Protein AF-A0A536YP53-F1 (afdb_monomer_lite)

pLDDT: mean 94.99, std 5.45, range [65.69, 97.94]

Secondary structure (DSSP, 8-state):
--EEEEESTTSHHHHHHHHHHTTTSEEEEE-SS----PPTTEEE---

Sequence (47 aa):
MKKILITGAAGDVGSHLRRELAGRYALRLSDIRPIRDLAKGEEFIRG

Radius of gyration: 9.4 Å; chains: 1; bounding box: 20×18×24 Å

Structure (mmCIF, N/CA/C/O backbone):
data_AF-A0A536YP53-F1
#
_entry.id   AF-A0A536YP53-F1
#
loop_
_atom_site.group_PDB
_atom_site.id
_atom_site.type_symbol
_atom_site.label_atom_id
_atom_site.label_alt_id
_atom_site.label_comp_id
_atom_site.label_asym_id
_atom_site.label_entity_id
_atom_site.label_seq_id
_atom_site.pdbx_PDB_ins_code
_atom_site.Cartn_x
_atom_site.Cartn_y
_atom_site.Cartn_z
_atom_site.occupancy
_atom_site.B_iso_or_equiv
_atom_site.auth_seq_id
_atom_site.auth_comp_id
_atom_site.auth_asym_id
_atom_site.auth_atom_id
_atom_site.pdbx_PDB_model_num
ATOM 1 N N . MET A 1 1 ? -8.655 6.639 15.088 1.00 80.12 1 MET A N 1
ATOM 2 C CA . MET A 1 1 ? -8.263 5.743 13.975 1.00 80.12 1 MET A CA 1
ATOM 3 C C . MET A 1 1 ? -6.758 5.860 13.776 1.00 80.12 1 MET A C 1
ATOM 5 O O . MET A 1 1 ? -6.288 6.986 13.673 1.00 80.12 1 MET A O 1
ATOM 9 N N . LYS A 1 2 ? -5.992 4.762 13.776 1.00 94.56 2 LYS A N 1
ATOM 10 C CA . LYS A 1 2 ? -4.541 4.831 13.511 1.00 94.56 2 LYS A CA 1
ATOM 11 C C . LYS A 1 2 ? -4.296 4.924 11.996 1.00 94.56 2 LYS A C 1
ATOM 13 O O . LYS A 1 2 ? -5.059 4.343 11.223 1.00 94.56 2 LYS A O 1
ATOM 18 N N . LYS A 1 3 ? -3.260 5.663 11.586 1.00 95.94 3 LYS A N 1
ATOM 19 C CA . LYS A 1 3 ? -2.841 5.809 10.183 1.00 95.94 3 LYS A CA 1
ATOM 20 C C . LYS A 1 3 ? -1.478 5.139 9.990 1.00 95.94 3 LYS A C 1
ATOM 22 O O . LYS A 1 3 ? -0.594 5.344 10.817 1.00 95.94 3 LYS A O 1
ATOM 27 N N . ILE A 1 4 ? -1.333 4.336 8.938 1.00 96.88 4 ILE A N 1
ATOM 28 C CA . ILE A 1 4 ? -0.124 3.541 8.653 1.00 96.88 4 ILE A CA 1
ATOM 29 C C . ILE A 1 4 ? 0.399 3.897 7.259 1.00 96.88 4 ILE A C 1
ATOM 31 O O . ILE A 1 4 ? -0.397 4.123 6.349 1.00 96.88 4 ILE A O 1
ATOM 35 N N . LEU A 1 5 ? 1.724 3.946 7.099 1.00 97.25 5 LEU A N 1
ATOM 36 C CA . LEU A 1 5 ? 2.397 4.059 5.805 1.00 97.25 5 LEU A CA 1
ATOM 37 C C . LEU A 1 5 ? 2.823 2.671 5.313 1.00 97.25 5 LEU A C 1
ATOM 39 O O . LEU A 1 5 ? 3.508 1.950 6.036 1.00 97.25 5 LEU A O 1
ATOM 43 N N . ILE A 1 6 ? 2.456 2.333 4.080 1.00 97.25 6 ILE A N 1
ATOM 44 C CA . ILE A 1 6 ? 2.932 1.154 3.355 1.00 97.25 6 ILE A CA 1
ATOM 45 C C . ILE A 1 6 ? 3.842 1.640 2.225 1.00 97.25 6 ILE A C 1
ATOM 47 O O . ILE 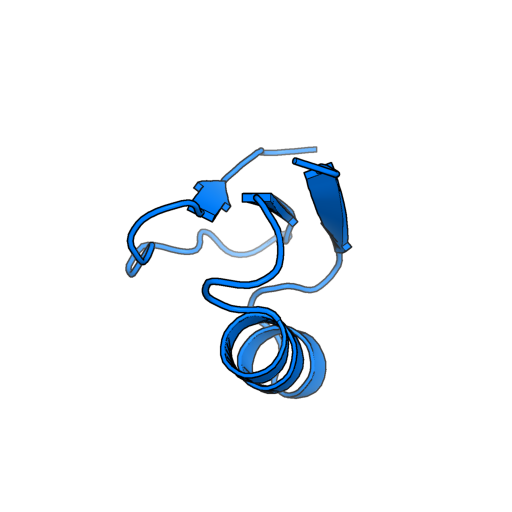A 1 6 ? 3.400 2.394 1.358 1.00 97.25 6 ILE A O 1
ATOM 51 N N . THR A 1 7 ? 5.105 1.218 2.236 1.00 97.19 7 THR A N 1
ATOM 52 C CA . THR A 1 7 ? 6.052 1.413 1.128 1.00 97.19 7 THR A CA 1
ATOM 53 C C . THR A 1 7 ? 6.080 0.169 0.238 1.00 97.19 7 THR A C 1
ATOM 55 O O . THR A 1 7 ? 5.725 -0.923 0.684 1.00 97.19 7 THR A O 1
ATOM 58 N N . GLY A 1 8 ? 6.448 0.317 -1.038 1.00 97.06 8 GLY A N 1
ATOM 59 C CA . GLY A 1 8 ? 6.324 -0.787 -2.000 1.00 97.06 8 GLY A CA 1
ATOM 60 C C . GLY A 1 8 ? 4.860 -1.191 -2.231 1.00 97.06 8 GLY A C 1
ATOM 61 O O . GLY A 1 8 ? 4.556 -2.358 -2.493 1.00 97.06 8 GLY A O 1
ATOM 62 N N . ALA A 1 9 ? 3.935 -0.240 -2.060 1.00 97.38 9 ALA A N 1
ATOM 63 C CA . ALA A 1 9 ? 2.501 -0.495 -2.008 1.00 97.38 9 ALA A CA 1
ATOM 64 C C . ALA A 1 9 ? 1.891 -0.949 -3.350 1.00 97.38 9 ALA A C 1
ATOM 66 O O . ALA A 1 9 ? 0.782 -1.480 -3.348 1.00 97.38 9 ALA A O 1
ATOM 67 N N . ALA A 1 10 ? 2.600 -0.777 -4.472 1.00 96.38 10 ALA A N 1
ATOM 68 C CA . ALA A 1 10 ? 2.191 -1.291 -5.782 1.00 96.38 10 ALA A CA 1
ATOM 69 C C . ALA A 1 10 ? 2.767 -2.693 -6.072 1.00 96.38 10 ALA A C 1
ATOM 71 O O . ALA A 1 10 ? 2.518 -3.259 -7.137 1.00 96.38 10 ALA A O 1
ATOM 72 N N . GLY A 1 11 ? 3.601 -3.241 -5.182 1.00 96.94 11 GLY A N 1
ATOM 73 C CA . GLY A 1 11 ? 4.095 -4.619 -5.263 1.00 96.94 11 GLY A CA 1
ATOM 74 C C . GLY A 1 11 ? 3.064 -5.640 -4.779 1.00 96.94 11 GLY A C 1
ATOM 75 O O . GLY A 1 11 ? 2.056 -5.275 -4.172 1.00 96.94 11 GLY A O 1
ATOM 76 N N . ASP A 1 12 ? 3.330 -6.927 -5.001 1.00 97.62 12 ASP A N 1
ATOM 77 C CA . ASP A 1 12 ? 2.393 -8.009 -4.655 1.00 97.62 12 ASP A CA 1
ATOM 78 C C . ASP A 1 12 ? 2.086 -8.053 -3.154 1.00 97.62 12 ASP A C 1
ATOM 80 O O . ASP A 1 12 ? 0.924 -8.107 -2.742 1.00 97.62 12 ASP A O 1
ATOM 84 N N . VAL A 1 13 ? 3.129 -7.940 -2.326 1.00 97.69 13 VAL A N 1
ATOM 85 C CA . VAL A 1 13 ? 3.002 -7.919 -0.862 1.00 97.69 13 VAL A CA 1
ATOM 86 C C . VAL A 1 13 ? 2.229 -6.684 -0.401 1.00 97.69 13 VAL A C 1
ATOM 88 O O . VAL A 1 13 ? 1.290 -6.809 0.381 1.00 97.69 13 VAL A O 1
ATOM 91 N N . GLY A 1 14 ? 2.576 -5.499 -0.912 1.00 97.12 14 GLY A N 1
ATOM 92 C CA . GLY A 1 14 ? 1.898 -4.250 -0.559 1.00 97.12 14 GLY A CA 1
ATOM 93 C C . GLY A 1 14 ? 0.423 -4.248 -0.965 1.00 97.12 14 GLY A C 1
ATOM 94 O O . GLY A 1 14 ? -0.438 -3.847 -0.180 1.00 97.12 14 GLY A O 1
ATOM 95 N N . SER A 1 15 ? 0.127 -4.784 -2.150 1.00 96.56 15 SER A N 1
ATOM 96 C CA . SER A 1 15 ? -1.230 -4.915 -2.686 1.00 96.56 15 SER A CA 1
ATOM 97 C C . SER A 1 15 ? -2.082 -5.881 -1.868 1.00 96.56 15 SER A C 1
ATOM 99 O O . SER A 1 15 ? -3.263 -5.620 -1.643 1.00 96.56 15 SER A O 1
ATOM 101 N N . HIS A 1 16 ? -1.505 -6.993 -1.406 1.00 97.94 16 HIS A N 1
ATOM 102 C CA . HIS A 1 16 ? -2.193 -7.909 -0.500 1.00 97.94 16 HIS A CA 1
ATOM 103 C C . HIS A 1 16 ? -2.414 -7.269 0.876 1.00 97.94 16 HIS A C 1
ATOM 105 O O . HIS A 1 16 ? -3.541 -7.224 1.363 1.00 97.94 16 HIS A O 1
ATOM 111 N N . LEU A 1 17 ? -1.368 -6.683 1.460 1.00 97.69 17 LEU A N 1
ATOM 112 C CA . LEU A 1 17 ? -1.416 -6.099 2.797 1.00 97.69 17 LEU A CA 1
ATOM 113 C C . LEU A 1 17 ? -2.437 -4.957 2.918 1.00 97.69 17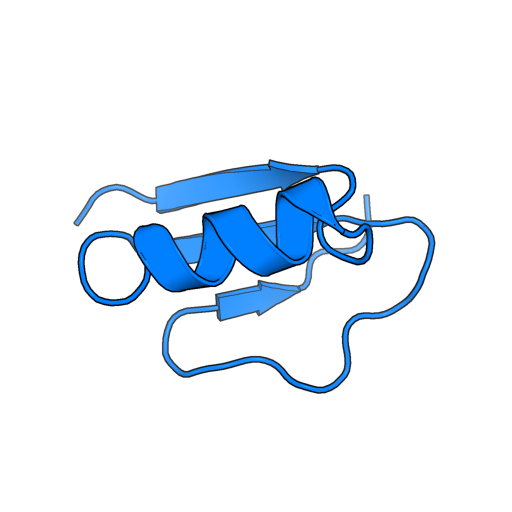 LEU A C 1
ATOM 115 O O . LEU A 1 17 ? -3.162 -4.898 3.911 1.00 97.69 17 LEU A O 1
ATOM 119 N N . ARG A 1 18 ? -2.543 -4.065 1.919 1.00 96.19 18 ARG A N 1
ATOM 120 C CA . ARG A 1 18 ? -3.527 -2.963 1.967 1.00 96.19 18 ARG A CA 1
ATOM 121 C C . ARG A 1 18 ? -4.975 -3.464 2.019 1.00 96.19 18 ARG A C 1
ATOM 123 O O . ARG A 1 18 ? -5.796 -2.838 2.683 1.00 96.19 18 ARG A O 1
ATOM 130 N N . ARG A 1 19 ? -5.279 -4.624 1.417 1.00 96.00 19 ARG A N 1
ATOM 131 C CA . ARG A 1 19 ? -6.614 -5.249 1.496 1.00 96.00 19 ARG A CA 1
ATOM 132 C C . ARG A 1 19 ? -6.913 -5.782 2.893 1.00 96.00 19 ARG A C 1
ATOM 134 O O . ARG A 1 19 ? -7.985 -5.512 3.420 1.00 96.00 19 ARG A O 1
ATOM 141 N N . GLU A 1 20 ? -5.951 -6.455 3.518 1.00 97.50 20 GLU A N 1
ATOM 142 C CA . GLU A 1 20 ? -6.113 -7.014 4.870 1.00 97.50 20 GLU A CA 1
ATOM 143 C C . GLU A 1 20 ? -6.255 -5.933 5.956 1.00 97.50 20 GLU A C 1
ATOM 145 O O 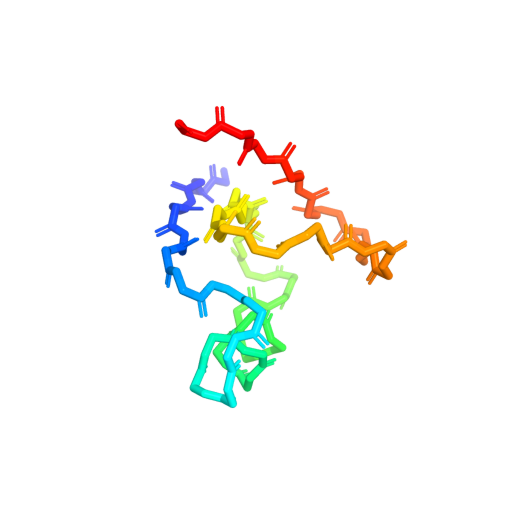. GLU A 1 20 ? -6.867 -6.145 7.007 1.00 97.50 20 GLU A O 1
ATOM 150 N N . LEU A 1 21 ? -5.694 -4.746 5.709 1.00 96.44 21 LEU A N 1
ATOM 151 C CA . LEU A 1 21 ? -5.767 -3.606 6.625 1.00 96.44 21 LEU A CA 1
ATOM 152 C C . LEU A 1 21 ? -6.951 -2.665 6.345 1.00 96.44 21 LEU A C 1
ATOM 154 O O . LEU A 1 21 ? -7.211 -1.757 7.149 1.00 96.44 21 LEU A O 1
ATOM 158 N N . ALA A 1 22 ? -7.677 -2.872 5.243 1.00 93.75 22 ALA A N 1
ATOM 159 C CA . ALA A 1 22 ? -8.794 -2.029 4.840 1.00 93.75 22 ALA A CA 1
ATOM 160 C C . ALA A 1 22 ? -9.898 -2.005 5.910 1.00 93.75 22 ALA A C 1
ATOM 162 O O . ALA A 1 22 ? -10.225 -3.008 6.544 1.00 93.75 22 ALA A O 1
ATOM 163 N N . GLY A 1 23 ? -10.460 -0.821 6.159 1.00 92.94 23 GLY A N 1
ATOM 164 C CA . GLY A 1 23 ? -11.518 -0.618 7.158 1.00 92.94 23 GLY A CA 1
ATOM 165 C C . GLY A 1 23 ? -11.060 -0.668 8.623 1.00 92.94 23 GLY A C 1
ATOM 166 O O . GLY A 1 23 ? -11.785 -0.186 9.489 1.00 92.94 23 GLY A O 1
ATOM 167 N N . ARG A 1 24 ? -9.854 -1.178 8.915 1.00 95.44 24 ARG A N 1
ATOM 168 C CA . ARG A 1 24 ? -9.248 -1.159 10.262 1.00 95.44 24 ARG A CA 1
ATOM 169 C C . ARG A 1 24 ? -8.329 0.045 10.469 1.00 95.44 24 ARG A C 1
ATOM 171 O O . ARG A 1 24 ? -8.215 0.556 11.585 1.00 95.44 24 ARG A O 1
ATOM 178 N N . TYR A 1 25 ? -7.693 0.510 9.394 1.00 97.12 25 TYR A N 1
ATOM 179 C CA . TYR A 1 25 ? -6.732 1.611 9.413 1.00 97.12 25 TYR A CA 1
ATOM 180 C C . TYR A 1 25 ? -6.986 2.599 8.275 1.00 97.12 25 TYR A C 1
ATOM 182 O O . TYR A 1 25 ? -7.517 2.239 7.228 1.00 97.12 25 TYR A O 1
ATOM 190 N N . ALA A 1 26 ? -6.557 3.848 8.474 1.00 96.88 26 ALA A N 1
ATOM 191 C CA . ALA A 1 26 ? -6.340 4.765 7.359 1.00 96.88 26 ALA A CA 1
ATOM 192 C C . ALA A 1 26 ? -4.968 4.461 6.745 1.00 96.88 26 ALA A C 1
ATOM 194 O O . ALA A 1 26 ? -3.979 4.356 7.480 1.00 96.88 26 ALA A O 1
ATOM 195 N N . LEU A 1 27 ? -4.890 4.330 5.425 1.00 97.81 27 LEU A N 1
ATOM 196 C CA . LEU A 1 27 ? -3.675 3.877 4.753 1.00 97.81 27 LEU A CA 1
ATOM 197 C C . LEU A 1 27 ? -3.054 5.007 3.937 1.00 97.81 27 LEU A C 1
ATOM 199 O O . LEU A 1 27 ? -3.724 5.649 3.132 1.00 97.81 27 LEU A O 1
ATOM 203 N N . ARG A 1 28 ? -1.756 5.231 4.134 1.00 97.56 28 ARG A N 1
ATOM 204 C CA . ARG A 1 28 ? -0.909 5.977 3.204 1.00 97.56 28 ARG A CA 1
ATOM 205 C C . ARG A 1 28 ? -0.085 4.991 2.406 1.00 97.56 28 ARG A C 1
ATOM 207 O O . ARG A 1 28 ? 0.556 4.119 2.987 1.00 97.56 28 ARG A O 1
ATOM 214 N N . LEU A 1 29 ? -0.105 5.134 1.094 1.00 97.88 29 LEU A N 1
ATOM 215 C CA . LEU A 1 29 ? 0.574 4.241 0.171 1.00 97.88 29 LEU A CA 1
ATOM 216 C C . LEU A 1 29 ? 1.693 5.009 -0.526 1.00 97.88 29 LEU A C 1
ATOM 218 O O . LEU A 1 29 ? 1.461 6.110 -1.020 1.00 97.88 29 LEU A O 1
ATOM 222 N N . SER A 1 30 ? 2.8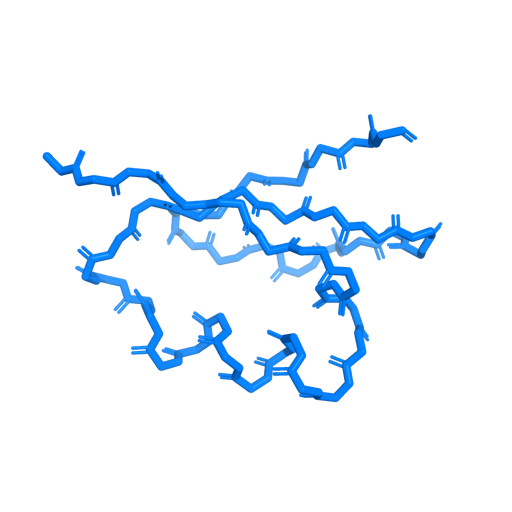87 4.430 -0.569 1.00 97.69 30 SER A N 1
ATOM 223 C CA . SER A 1 30 ? 4.037 4.971 -1.288 1.00 97.69 30 SER A CA 1
ATOM 224 C C . SER A 1 30 ? 4.691 3.873 -2.118 1.00 97.69 30 SER A C 1
ATOM 226 O O . SER A 1 30 ? 4.884 2.743 -1.658 1.00 97.69 30 SER A O 1
ATOM 228 N N . ASP A 1 31 ? 5.008 4.195 -3.363 1.00 96.94 31 ASP A N 1
ATOM 229 C CA . ASP A 1 31 ? 5.718 3.325 -4.294 1.00 96.94 31 ASP A CA 1
ATOM 230 C C . ASP A 1 31 ? 6.347 4.193 -5.395 1.00 96.94 31 ASP A C 1
ATOM 232 O O . ASP A 1 31 ? 5.907 5.321 -5.638 1.00 96.94 31 ASP A O 1
ATOM 236 N N . ILE A 1 32 ? 7.368 3.668 -6.076 1.00 95.94 32 ILE A N 1
ATOM 237 C CA . ILE A 1 32 ? 7.944 4.325 -7.254 1.00 95.94 32 ILE A CA 1
ATOM 238 C C . ILE A 1 32 ? 6.942 4.351 -8.416 1.00 95.94 32 ILE A C 1
ATOM 240 O O . ILE A 1 32 ? 6.935 5.284 -9.223 1.00 95.94 32 ILE A O 1
ATOM 244 N N . ARG A 1 33 ? 6.071 3.339 -8.494 1.00 94.94 33 ARG A N 1
ATOM 245 C CA . ARG A 1 33 ? 4.982 3.263 -9.469 1.00 94.94 33 ARG A CA 1
ATOM 246 C C . ARG A 1 33 ? 3.725 3.935 -8.904 1.00 94.94 33 ARG A C 1
ATOM 248 O O . ARG A 1 33 ? 3.384 3.711 -7.746 1.00 94.94 33 ARG A O 1
ATOM 255 N N . PRO A 1 34 ? 2.991 4.725 -9.706 1.00 94.06 34 PRO A N 1
ATOM 256 C CA . PRO A 1 34 ? 1.755 5.341 -9.242 1.00 94.06 34 PRO A CA 1
ATOM 257 C C . PRO A 1 34 ? 0.678 4.282 -8.984 1.00 94.06 34 PRO A C 1
ATOM 259 O O . PRO A 1 34 ? 0.443 3.411 -9.822 1.00 94.06 34 PRO A O 1
ATOM 262 N N . ILE A 1 35 ? -0.029 4.413 -7.862 1.00 95.31 35 ILE A N 1
ATOM 263 C CA . ILE A 1 35 ? -1.215 3.611 -7.541 1.00 95.31 35 ILE A CA 1
ATOM 264 C C . ILE A 1 35 ? -2.446 4.417 -7.951 1.00 95.31 35 ILE A C 1
ATOM 266 O O . ILE A 1 35 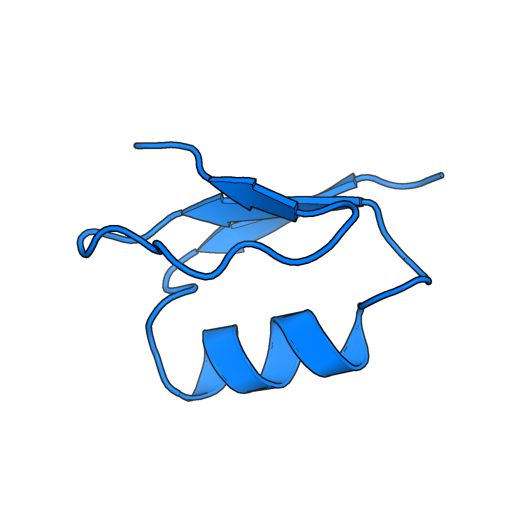? -2.697 5.490 -7.406 1.00 95.31 35 ILE A O 1
ATOM 270 N N . ARG A 1 36 ? -3.184 3.933 -8.956 1.00 93.38 36 ARG A N 1
ATOM 271 C CA . ARG A 1 36 ? -4.328 4.653 -9.551 1.00 93.38 36 ARG A CA 1
ATOM 272 C C . ARG A 1 36 ? -5.685 4.183 -9.028 1.00 93.38 36 ARG A C 1
ATOM 274 O O . ARG A 1 36 ? -6.677 4.876 -9.211 1.00 93.38 36 ARG A O 1
ATOM 281 N N . ASP A 1 37 ? -5.723 3.025 -8.387 1.00 94.81 37 ASP A N 1
ATOM 282 C CA . ASP A 1 37 ? -6.923 2.328 -7.932 1.00 94.81 37 ASP A CA 1
ATOM 283 C C . ASP A 1 37 ? -7.107 2.460 -6.413 1.00 94.81 37 ASP A C 1
ATOM 285 O O . ASP A 1 37 ? -7.283 1.473 -5.701 1.00 94.81 37 ASP A O 1
ATOM 289 N N . LEU A 1 38 ? -7.021 3.685 -5.891 1.00 96.50 38 LEU A N 1
ATOM 290 C CA . LEU A 1 38 ? -7.158 3.929 -4.455 1.0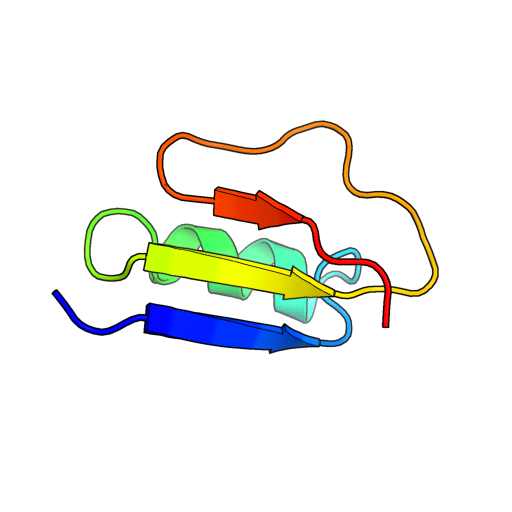0 96.50 38 LEU A CA 1
ATOM 291 C C . LEU A 1 38 ? -8.563 3.576 -3.964 1.00 96.50 38 LEU A C 1
ATOM 293 O O . LEU A 1 38 ? -9.571 4.059 -4.481 1.00 96.50 38 LEU A O 1
ATOM 297 N N . ALA A 1 39 ? -8.614 2.755 -2.923 1.00 95.19 39 ALA A N 1
ATOM 298 C CA . ALA A 1 39 ? -9.830 2.418 -2.212 1.00 95.19 39 ALA A CA 1
ATOM 299 C C . ALA A 1 39 ? -10.180 3.497 -1.175 1.00 95.19 39 ALA A C 1
ATOM 301 O O . ALA A 1 39 ? -9.382 4.366 -0.812 1.00 95.19 39 ALA A O 1
ATOM 302 N N . LYS A 1 40 ? -11.405 3.431 -0.646 1.00 94.12 40 LYS A N 1
ATOM 303 C CA . LYS A 1 40 ? -11.857 4.342 0.409 1.00 94.12 40 LYS A CA 1
ATOM 304 C C . LYS A 1 40 ? -10.947 4.236 1.638 1.00 94.12 40 LYS A C 1
ATOM 306 O O . LYS A 1 40 ? -10.801 3.165 2.216 1.00 94.12 40 LYS A O 1
ATOM 311 N N . GLY A 1 41 ? -10.409 5.374 2.076 1.00 93.44 41 GLY A N 1
ATOM 312 C CA . GLY A 1 41 ? -9.497 5.444 3.222 1.00 93.44 41 GLY A CA 1
ATOM 313 C C . GLY A 1 41 ? -8.021 5.248 2.870 1.00 93.44 41 GLY A C 1
ATOM 314 O O . GLY A 1 41 ? -7.191 5.256 3.783 1.00 93.44 41 GLY A O 1
ATOM 315 N N . GLU A 1 42 ? -7.698 5.117 1.581 1.00 97.25 42 GLU A N 1
ATOM 316 C CA . GLU A 1 42 ? -6.332 5.115 1.063 1.00 97.25 42 GLU A CA 1
ATOM 317 C C . GLU A 1 42 ? -5.946 6.487 0.493 1.00 97.25 42 GLU A C 1
ATOM 319 O O . GLU A 1 42 ? -6.750 7.187 -0.122 1.00 97.25 42 GLU A O 1
ATOM 324 N N . GLU A 1 43 ? -4.690 6.866 0.700 1.00 97.06 43 GLU A N 1
ATOM 325 C CA . GLU A 1 43 ? -4.075 8.100 0.212 1.00 97.06 43 GLU A CA 1
ATOM 326 C C . GLU A 1 43 ? -2.725 7.731 -0.416 1.00 97.06 43 GLU A C 1
ATOM 328 O O . GLU A 1 43 ? -1.858 7.192 0.273 1.00 97.06 43 GLU A O 1
ATOM 333 N N . PHE A 1 44 ? -2.526 8.001 -1.709 1.00 97.31 44 PHE A N 1
ATOM 334 C CA . PHE A 1 44 ? -1.207 7.841 -2.324 1.00 97.31 44 PHE A CA 1
ATOM 335 C C . PHE A 1 44 ? -0.343 9.066 -2.031 1.00 97.31 44 PHE A C 1
ATOM 337 O O . PHE A 1 44 ? -0.760 10.197 -2.287 1.00 97.31 44 PHE A O 1
ATOM 344 N N . ILE A 1 45 ? 0.870 8.836 -1.537 1.00 95.25 45 ILE A N 1
ATOM 345 C CA . ILE A 1 45 ? 1.887 9.867 -1.358 1.00 95.25 45 ILE A CA 1
ATOM 346 C C . ILE A 1 45 ? 3.113 9.501 -2.189 1.00 95.25 45 ILE A C 1
ATOM 348 O O . ILE A 1 45 ? 3.574 8.359 -2.178 1.00 95.25 45 ILE A O 1
ATOM 352 N N . ARG A 1 46 ? 3.660 10.484 -2.902 1.00 82.44 46 ARG A N 1
ATOM 353 C CA . ARG A 1 46 ? 4.949 10.327 -3.569 1.00 82.44 46 ARG A CA 1
ATOM 354 C C . ARG A 1 46 ? 6.039 10.730 -2.580 1.00 82.44 46 ARG A C 1
ATOM 356 O O . ARG A 1 46 ? 6.043 11.874 -2.129 1.00 82.44 46 ARG A O 1
ATOM 363 N N . GLY A 1 47 ? 6.864 9.757 -2.197 1.00 65.69 47 GLY A N 1
ATOM 364 C CA . GLY A 1 47 ? 8.088 9.977 -1.423 1.00 65.69 47 GLY A CA 1
ATOM 365 C C . GLY A 1 47 ? 9.251 10.379 -2.312 1.00 65.69 47 GLY A C 1
ATOM 366 O O . GLY A 1 47 ? 9.200 10.049 -3.521 1.00 65.69 47 GLY A O 1
#

Foldseek 3Di:
DAEDEDEVLVDPVNVVVCVVCPPVHQYEYEYPDDDPPDDPSYDYDYD